Protein AF-A0A956PHE5-F1 (afdb_monomer)

Foldseek 3Di:
DDPVVVVVLLLQLLVLVVVDPDSVRSCVVSVHDPVVVVVLCPPPVSVVVSVVSVVVVVVVVVVVVVVVVVVVLVVLVCQLPPPPDPVSNVVSVVVNVVVVVVVVVVVVVVVVVVVVVVVVVVVVVVVD

Structure (mmCIF, N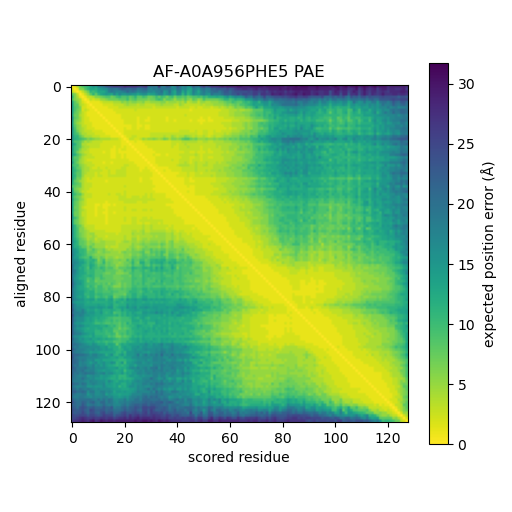/CA/C/O backbone):
data_AF-A0A956PHE5-F1
#
_entry.id   AF-A0A956PHE5-F1
#
loop_
_atom_site.group_PDB
_atom_site.id
_atom_site.type_symbol
_atom_site.label_atom_id
_atom_site.label_alt_id
_atom_site.label_comp_id
_atom_site.label_asym_id
_atom_site.label_entity_id
_atom_site.label_seq_id
_atom_site.pdbx_PDB_ins_code
_atom_site.Cartn_x
_atom_site.Cartn_y
_atom_site.Cartn_z
_atom_site.occupancy
_atom_site.B_iso_or_equiv
_atom_site.auth_seq_id
_atom_site.auth_comp_id
_atom_site.auth_asym_id
_atom_site.auth_atom_id
_atom_site.pdbx_PDB_model_num
ATOM 1 N N . MET A 1 1 ? -7.111 28.747 -27.456 1.00 47.59 1 MET A N 1
ATOM 2 C CA . MET A 1 1 ? -7.473 27.328 -27.287 1.00 47.59 1 MET A CA 1
ATOM 3 C C . MET A 1 1 ? -8.777 27.306 -26.510 1.00 47.59 1 MET A C 1
ATOM 5 O O . MET A 1 1 ? -8.902 28.122 -25.601 1.00 47.59 1 MET A O 1
ATOM 9 N N . GLN A 1 2 ? -9.785 26.547 -26.944 1.00 46.12 2 GLN A N 1
ATOM 10 C CA . GLN A 1 2 ? -11.076 26.512 -26.248 1.00 46.12 2 GLN A CA 1
ATOM 11 C C . GLN A 1 2 ? -10.954 25.689 -24.950 1.00 46.12 2 GLN A C 1
ATOM 13 O O . GLN A 1 2 ? -10.145 24.764 -24.919 1.00 46.12 2 GLN A O 1
ATOM 18 N N . PRO A 1 3 ? -11.766 25.962 -23.907 1.00 54.19 3 PRO A N 1
ATOM 19 C CA . PRO A 1 3 ? -11.688 25.269 -22.611 1.00 54.19 3 PRO A CA 1
ATOM 20 C C . PRO A 1 3 ? -11.764 23.730 -22.686 1.00 54.19 3 PRO A C 1
ATOM 22 O O . PRO A 1 3 ? -11.283 23.049 -21.789 1.00 54.19 3 PRO A O 1
ATOM 25 N N . SER A 1 4 ? -12.355 23.180 -23.754 1.00 58.53 4 SER A N 1
ATOM 26 C CA . SER A 1 4 ? -12.490 21.733 -23.978 1.00 58.53 4 SER A CA 1
ATOM 27 C C . SER A 1 4 ? -11.204 21.052 -24.469 1.00 58.53 4 SER A C 1
ATOM 29 O O . SER A 1 4 ? -11.012 19.870 -24.192 1.00 58.53 4 SER A O 1
ATOM 31 N N . ASP A 1 5 ? -10.328 21.763 -25.185 1.00 69.69 5 ASP A N 1
ATOM 32 C CA . ASP A 1 5 ? -9.108 21.177 -25.769 1.00 69.69 5 ASP A CA 1
ATOM 33 C C . ASP A 1 5 ? -8.008 20.998 -24.713 1.00 69.69 5 ASP A C 1
ATOM 35 O O . ASP A 1 5 ? -7.225 20.047 -24.759 1.00 69.69 5 ASP A O 1
ATOM 39 N N . ASP A 1 6 ? -7.971 21.905 -23.733 1.00 76.12 6 ASP A N 1
ATOM 40 C CA . ASP A 1 6 ? -6.995 21.874 -22.645 1.00 76.12 6 ASP A CA 1
ATOM 41 C C . ASP A 1 6 ? -7.263 20.701 -21.688 1.00 76.12 6 ASP A C 1
ATOM 43 O O . ASP A 1 6 ? -6.318 20.079 -21.212 1.00 76.12 6 ASP A O 1
ATOM 47 N N . LEU A 1 7 ? -8.529 20.318 -21.478 1.00 82.56 7 LEU A N 1
ATOM 48 C CA . LEU A 1 7 ? -8.896 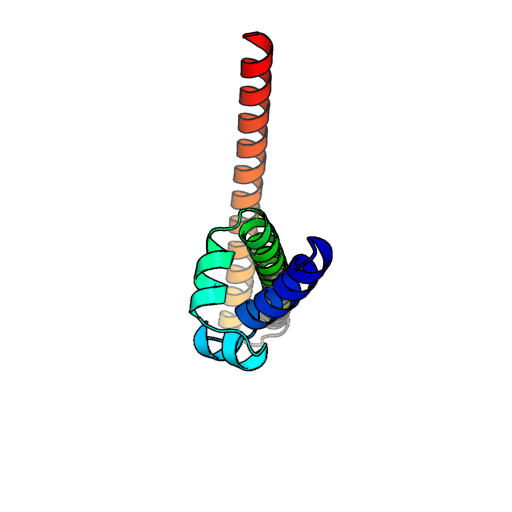19.198 -20.603 1.00 82.56 7 LEU A CA 1
ATOM 49 C C . LEU A 1 7 ? -8.422 17.842 -21.151 1.00 82.56 7 LEU A C 1
ATOM 51 O O . LEU A 1 7 ? -7.870 17.032 -20.407 1.00 82.56 7 LEU A O 1
ATOM 55 N N . ILE A 1 8 ? -8.580 17.617 -22.459 1.00 87.69 8 ILE A N 1
ATOM 56 C CA . ILE A 1 8 ? -8.084 16.404 -23.132 1.00 87.69 8 ILE A CA 1
ATOM 57 C C . ILE A 1 8 ? -6.558 16.341 -23.006 1.00 87.69 8 ILE A C 1
ATOM 59 O O . ILE A 1 8 ? -5.991 15.315 -22.632 1.00 87.69 8 ILE A O 1
ATOM 63 N N . LYS A 1 9 ? -5.881 17.472 -23.231 1.00 89.69 9 LYS A N 1
ATOM 64 C CA . LYS A 1 9 ? -4.427 17.556 -23.087 1.00 89.69 9 LYS A CA 1
ATOM 65 C C . LYS A 1 9 ? -3.948 17.392 -21.642 1.00 89.69 9 LYS A C 1
ATOM 67 O O . LYS A 1 9 ? -2.868 16.841 -21.433 1.00 89.69 9 LYS A O 1
ATOM 72 N N . TYR A 1 10 ? -4.726 17.826 -20.649 1.00 93.62 10 TYR A N 1
ATOM 73 C CA . TYR A 1 10 ? -4.428 17.583 -19.235 1.00 93.62 10 TYR A CA 1
ATOM 74 C C . TYR A 1 10 ? -4.428 16.087 -18.949 1.00 93.62 10 TYR A C 1
ATOM 76 O O . TYR A 1 10 ? -3.462 15.589 -18.379 1.00 93.62 10 TYR A O 1
ATOM 84 N N . GLN A 1 11 ? -5.459 15.371 -19.397 1.00 92.19 11 GLN A N 1
ATOM 85 C CA . GLN A 1 11 ? -5.571 13.926 -19.204 1.00 92.19 11 GLN A CA 1
ATOM 86 C C . GLN A 1 11 ? -4.421 13.159 -19.870 1.00 92.19 11 GLN A C 1
ATOM 88 O O . GLN A 1 11 ? -3.818 12.306 -19.223 1.00 92.19 11 GLN A O 1
ATOM 93 N N . GLU A 1 12 ? -4.049 13.502 -21.109 1.00 93.31 12 GLU A N 1
ATOM 94 C CA . GLU A 1 12 ? -2.906 12.883 -21.802 1.00 93.31 12 GLU A CA 1
ATOM 95 C C . GLU A 1 12 ? -1.587 13.073 -21.036 1.00 93.31 12 GLU A C 1
ATOM 97 O O . GLU A 1 12 ? -0.828 12.125 -20.830 1.00 93.31 12 GLU A O 1
ATOM 102 N N . VAL A 1 13 ? -1.315 14.299 -20.573 1.00 94.94 13 VAL A N 1
ATOM 103 C CA . VAL A 1 13 ? -0.098 14.600 -19.806 1.00 94.94 13 VAL A CA 1
ATOM 104 C C . VAL A 1 13 ? -0.119 13.941 -18.436 1.00 94.94 13 VAL A C 1
ATOM 106 O O . VAL A 1 13 ? 0.911 13.439 -17.999 1.00 94.94 13 VAL A O 1
ATOM 109 N N . ILE A 1 14 ? -1.264 13.908 -17.761 1.00 95.00 14 ILE A N 1
ATOM 110 C CA . ILE A 1 14 ? -1.421 13.245 -16.465 1.00 95.00 14 ILE A CA 1
ATOM 111 C C . ILE A 1 14 ? -1.178 11.741 -16.594 1.00 95.00 14 ILE A C 1
ATOM 113 O O . ILE A 1 14 ? -0.406 11.202 -15.804 1.00 95.00 14 ILE A O 1
ATOM 117 N N . ALA A 1 15 ? -1.746 11.089 -17.613 1.00 92.81 15 ALA A N 1
ATOM 118 C CA . ALA A 1 15 ? -1.509 9.675 -17.894 1.00 92.81 15 ALA A CA 1
ATOM 119 C C . ALA A 1 15 ? -0.014 9.386 -18.117 1.00 92.81 15 ALA A C 1
ATOM 121 O O . ALA A 1 15 ? 0.534 8.445 -17.545 1.00 92.81 15 ALA A O 1
ATOM 122 N N . ALA A 1 16 ? 0.677 10.243 -18.873 1.00 94.31 16 ALA A N 1
ATOM 123 C CA . ALA A 1 16 ? 2.119 10.123 -19.052 1.00 94.31 16 ALA A CA 1
ATOM 124 C C . ALA A 1 16 ? 2.886 10.355 -17.734 1.00 94.31 16 ALA A C 1
ATOM 126 O O . ALA A 1 16 ? 3.779 9.586 -17.388 1.00 94.31 16 ALA A O 1
ATOM 127 N N . LEU A 1 17 ? 2.529 11.378 -16.953 1.00 93.94 17 LEU A N 1
ATOM 128 C CA . LEU A 1 17 ? 3.206 11.702 -15.690 1.00 93.94 17 LEU A CA 1
ATOM 129 C C . LEU A 1 17 ? 3.132 10.586 -14.654 1.00 93.94 17 LEU A C 1
ATOM 131 O O . LEU A 1 17 ? 4.016 10.494 -13.807 1.00 93.94 17 LEU A O 1
ATOM 135 N N . VAL A 1 18 ? 2.080 9.776 -14.691 1.00 91.56 18 VAL A N 1
ATOM 136 C CA . VAL A 1 18 ? 1.949 8.645 -13.778 1.00 91.56 18 VAL A CA 1
ATOM 137 C C . VAL A 1 18 ? 2.577 7.352 -14.309 1.00 91.56 18 VAL A C 1
ATOM 139 O O . VAL A 1 18 ? 2.806 6.427 -13.534 1.00 91.56 18 VAL A O 1
ATOM 142 N N . GLN A 1 19 ? 2.884 7.291 -15.606 1.00 91.06 19 GLN A N 1
ATOM 143 C CA . GLN A 1 19 ? 3.522 6.143 -16.248 1.00 91.06 19 GLN A CA 1
ATOM 144 C C . GLN A 1 19 ? 5.055 6.243 -16.266 1.00 91.06 19 GLN A C 1
ATOM 146 O O . GLN A 1 19 ? 5.737 5.226 -16.139 1.00 91.06 19 GLN A O 1
ATOM 151 N N . PHE A 1 20 ? 5.604 7.447 -16.447 1.00 91.50 20 PHE A N 1
ATOM 152 C CA . PHE A 1 20 ? 7.045 7.665 -16.594 1.00 91.50 20 PHE A CA 1
ATOM 153 C C . PHE A 1 20 ? 7.724 8.060 -15.276 1.00 91.50 20 PHE A C 1
ATOM 155 O O . PHE A 1 20 ? 7.151 8.744 -14.430 1.00 91.50 20 PHE A O 1
ATOM 162 N N . SER A 1 21 ? 8.995 7.677 -15.132 1.00 82.81 21 SER A N 1
ATOM 163 C CA . SER A 1 21 ? 9.811 7.946 -13.940 1.00 82.81 21 SER A CA 1
ATOM 164 C C . SER A 1 21 ? 10.180 9.424 -13.778 1.00 82.81 21 SER A C 1
ATOM 166 O O . SER A 1 21 ? 10.541 9.856 -12.681 1.00 82.81 21 SER A O 1
ATOM 168 N N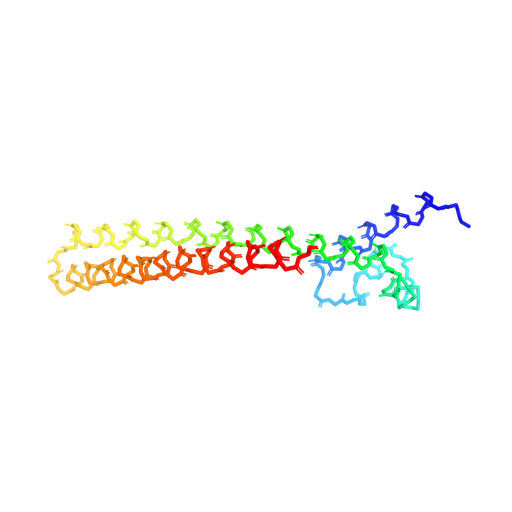 . THR A 1 22 ? 10.125 10.209 -14.860 1.00 92.25 22 THR A N 1
ATOM 169 C CA . THR A 1 22 ? 10.479 11.631 -14.847 1.00 9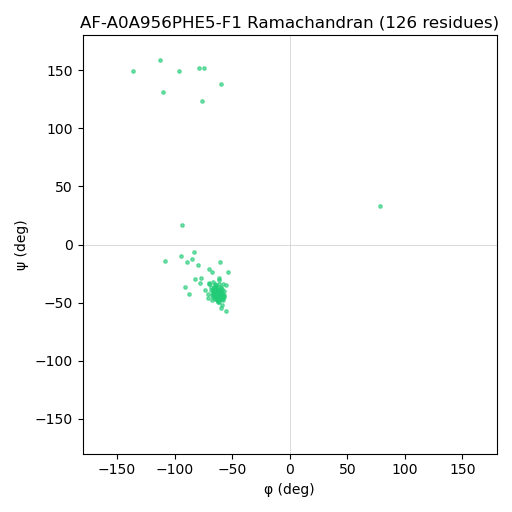2.25 22 THR A CA 1
ATOM 170 C C . THR A 1 22 ? 9.489 12.496 -15.627 1.00 92.25 22 THR A C 1
ATOM 172 O O . THR A 1 22 ? 8.942 12.102 -16.657 1.00 92.25 22 THR A O 1
ATOM 175 N N . GLU A 1 23 ? 9.323 13.749 -15.187 1.00 92.38 23 GLU A N 1
ATOM 176 C CA . GLU A 1 23 ? 8.496 14.730 -15.907 1.00 92.38 23 GLU A CA 1
ATOM 177 C C . GLU A 1 23 ? 9.023 15.008 -17.321 1.00 92.38 23 GLU A C 1
ATOM 179 O O . GLU A 1 23 ? 8.242 15.318 -18.213 1.00 92.38 23 GLU A O 1
ATOM 184 N N . ALA A 1 24 ? 10.342 14.913 -17.532 1.00 92.06 24 ALA A N 1
ATOM 185 C CA . ALA A 1 24 ? 10.972 15.165 -18.825 1.00 92.06 24 ALA A CA 1
ATOM 186 C C . ALA A 1 24 ? 10.567 14.120 -19.877 1.00 92.06 24 ALA A C 1
ATOM 188 O O . ALA A 1 24 ? 10.272 14.487 -21.012 1.00 92.06 24 ALA A O 1
ATOM 189 N N . GLU A 1 25 ? 10.507 12.846 -19.490 1.00 93.00 25 GLU A N 1
ATOM 190 C CA . GLU A 1 25 ? 10.038 11.760 -20.356 1.00 93.00 25 GLU A CA 1
ATOM 191 C C . GLU A 1 25 ? 8.543 11.898 -20.648 1.00 93.00 25 GLU A C 1
ATOM 193 O O . GLU A 1 25 ? 8.136 11.813 -21.804 1.00 93.00 25 GLU A O 1
ATOM 198 N N . ALA A 1 26 ? 7.739 12.208 -19.626 1.00 92.75 26 ALA A N 1
ATOM 199 C CA . ALA A 1 26 ? 6.297 12.377 -19.778 1.00 92.75 26 ALA A CA 1
ATOM 200 C C . ALA A 1 26 ? 5.933 13.501 -20.763 1.00 92.75 26 ALA A C 1
ATOM 202 O O . ALA A 1 26 ? 5.116 13.307 -21.663 1.00 92.75 26 ALA A O 1
ATOM 203 N N . VAL A 1 27 ? 6.562 14.677 -20.641 1.00 93.56 27 VAL A N 1
ATOM 204 C CA . VAL A 1 27 ? 6.280 15.800 -21.552 1.00 93.56 27 VAL A CA 1
ATOM 205 C C . VAL A 1 27 ? 6.801 15.554 -22.964 1.00 93.56 27 VAL A C 1
ATOM 207 O O . VAL A 1 27 ? 6.151 15.970 -23.922 1.00 93.56 27 VAL A O 1
ATOM 210 N N . ALA A 1 28 ? 7.936 14.861 -23.106 1.00 93.62 28 ALA A N 1
ATOM 211 C CA . ALA A 1 28 ? 8.471 14.475 -24.407 1.00 93.62 28 ALA A CA 1
ATOM 212 C C . ALA A 1 28 ? 7.554 13.465 -25.109 1.00 93.62 28 ALA A C 1
ATOM 214 O O . ALA A 1 28 ? 7.309 13.603 -26.305 1.00 93.62 28 ALA A O 1
ATOM 215 N N . HIS A 1 29 ? 6.999 12.508 -24.360 1.00 93.25 29 HIS A N 1
ATOM 216 C CA . HIS A 1 29 ? 6.058 11.514 -24.870 1.00 93.25 29 HIS A CA 1
ATOM 217 C C . HIS A 1 29 ? 4.773 12.150 -25.420 1.00 93.25 29 HIS A C 1
ATOM 219 O O . HIS A 1 29 ? 4.315 11.783 -26.498 1.00 93.25 29 HIS A O 1
ATOM 225 N N . VAL A 1 30 ? 4.220 13.142 -24.715 1.00 92.75 30 VAL A N 1
ATOM 226 C CA . VAL A 1 30 ? 2.982 13.833 -25.130 1.00 92.75 30 VAL A CA 1
ATOM 227 C C . VAL A 1 30 ? 3.245 14.978 -26.122 1.00 92.75 30 VAL A C 1
ATOM 229 O O . VAL A 1 30 ? 2.323 15.491 -26.758 1.00 92.75 30 VAL A O 1
ATOM 232 N N . GLY A 1 31 ? 4.506 15.385 -26.288 1.00 93.31 31 GLY A N 1
ATOM 233 C CA . GLY A 1 31 ? 4.909 16.443 -27.215 1.00 93.31 31 GLY A CA 1
ATOM 234 C C . GLY A 1 31 ? 4.643 17.862 -26.702 1.00 93.31 31 GLY A C 1
ATOM 235 O O . GLY A 1 31 ? 4.347 18.755 -27.496 1.00 93.31 31 GLY A O 1
ATOM 236 N N . ILE A 1 32 ? 4.742 18.096 -25.387 1.00 93.44 32 ILE A N 1
ATOM 237 C CA . ILE A 1 32 ? 4.617 19.435 -24.789 1.00 93.44 32 ILE A CA 1
ATOM 238 C C . ILE A 1 32 ? 5.941 19.926 -24.189 1.00 93.44 32 ILE A C 1
ATOM 240 O O . ILE A 1 32 ? 6.841 19.157 -23.860 1.00 93.44 32 ILE A O 1
ATOM 244 N N . SER A 1 33 ? 6.072 21.244 -24.014 1.00 93.62 33 SER A N 1
ATOM 245 C CA . SER A 1 33 ? 7.247 21.823 -23.355 1.00 93.62 33 SER A CA 1
ATOM 246 C C . SER A 1 33 ? 7.164 21.699 -21.827 1.00 93.62 33 SER A C 1
ATOM 248 O O . SER A 1 33 ? 6.080 21.770 -21.240 1.00 93.62 33 SER A O 1
ATOM 250 N N . ARG A 1 34 ? 8.319 21.631 -21.151 1.00 92.81 34 ARG A N 1
ATOM 251 C CA . ARG A 1 34 ? 8.392 21.697 -19.675 1.00 92.81 34 ARG A CA 1
ATOM 252 C C . ARG A 1 34 ? 7.778 22.984 -19.114 1.00 92.81 34 ARG A C 1
ATOM 254 O O . ARG A 1 34 ? 7.172 22.961 -18.048 1.00 92.81 34 ARG A O 1
ATOM 261 N N . THR A 1 35 ? 7.893 24.096 -19.840 1.00 94.25 35 THR A N 1
ATOM 262 C CA . THR A 1 35 ? 7.291 25.386 -19.467 1.00 94.25 35 THR A CA 1
ATOM 263 C C . THR A 1 35 ? 5.762 25.3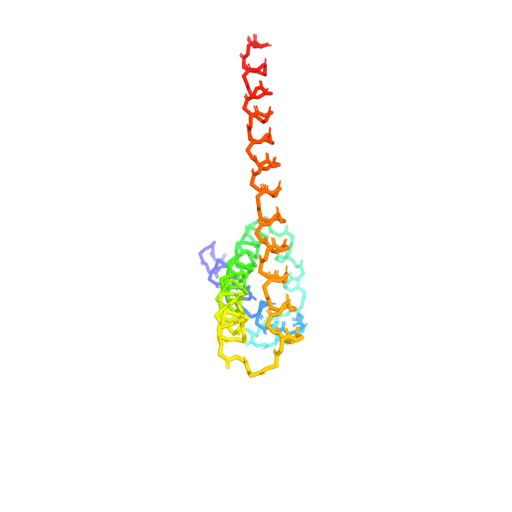13 -19.474 1.00 94.25 35 THR A C 1
ATOM 265 O O . THR A 1 35 ? 5.116 25.852 -18.576 1.00 94.25 35 THR A O 1
ATOM 268 N N . THR A 1 36 ? 5.179 24.600 -20.444 1.00 92.88 36 THR A N 1
ATOM 269 C CA . THR A 1 36 ? 3.734 24.339 -20.508 1.00 92.88 36 THR A CA 1
ATOM 270 C C . THR A 1 36 ? 3.278 23.537 -19.293 1.00 92.88 36 THR A C 1
ATOM 272 O O . THR A 1 36 ? 2.352 23.965 -18.604 1.00 92.88 36 THR A O 1
ATOM 275 N N . LEU A 1 37 ? 3.978 22.441 -18.972 1.00 93.81 37 LEU A N 1
ATOM 276 C CA . LEU A 1 37 ? 3.686 21.638 -17.782 1.00 93.81 37 LEU A CA 1
ATOM 277 C C . LEU A 1 37 ? 3.796 22.471 -16.497 1.00 93.81 37 LEU A C 1
ATOM 279 O O . LEU A 1 37 ? 2.923 22.396 -15.639 1.00 93.81 37 LEU A O 1
ATOM 283 N N . TYR A 1 38 ? 4.831 23.304 -16.363 1.00 94.50 38 TYR A N 1
ATOM 284 C CA . TYR A 1 38 ? 5.003 24.159 -15.186 1.00 94.50 38 TYR A CA 1
ATOM 285 C C . TYR A 1 38 ? 3.819 25.114 -14.973 1.00 94.50 38 TYR A C 1
ATOM 287 O O . TYR A 1 38 ? 3.408 25.339 -13.834 1.00 94.50 38 TYR A O 1
ATOM 295 N N . ARG A 1 39 ? 3.250 25.658 -16.056 1.00 93.69 39 ARG A N 1
ATOM 296 C CA . ARG A 1 39 ? 2.038 26.483 -15.993 1.00 93.69 39 ARG A CA 1
ATOM 297 C C . ARG A 1 39 ? 0.821 25.650 -15.587 1.00 93.69 39 ARG A C 1
ATOM 299 O O . ARG A 1 39 ? 0.105 26.064 -14.683 1.00 93.69 39 ARG A O 1
ATOM 306 N N . TRP A 1 40 ? 0.611 24.488 -16.207 1.00 94.19 40 TRP A N 1
ATOM 307 C CA . TRP A 1 40 ? -0.530 23.614 -15.902 1.00 94.19 40 TRP A CA 1
ATOM 308 C C . TRP A 1 40 ? -0.490 23.060 -14.481 1.00 94.19 40 TRP A C 1
ATOM 310 O O . TRP A 1 40 ? -1.513 23.020 -13.822 1.00 94.19 40 TRP A O 1
ATOM 320 N N . LYS A 1 41 ? 0.687 22.774 -13.919 1.00 92.88 41 LYS A N 1
ATOM 321 C CA . LYS A 1 41 ? 0.814 22.377 -12.506 1.00 92.88 41 LYS A CA 1
ATOM 322 C C . LYS A 1 41 ? 0.325 23.433 -11.509 1.00 92.88 41 LYS A C 1
ATOM 324 O O . LYS A 1 41 ? 0.163 23.104 -10.337 1.00 92.88 41 LYS A O 1
ATOM 329 N N . LYS A 1 42 ? 0.125 24.686 -11.927 1.00 94.00 42 LYS A N 1
ATOM 330 C CA . LYS A 1 42 ? -0.473 25.751 -11.101 1.00 94.00 42 LYS A CA 1
ATOM 331 C C . LYS A 1 42 ? -1.980 25.897 -11.313 1.00 94.00 42 LYS A C 1
ATOM 333 O O . LYS A 1 42 ? -2.609 26.642 -10.571 1.00 94.00 42 LYS A O 1
ATOM 338 N N . ASP A 1 43 ? -2.532 25.226 -12.316 1.00 93.62 43 ASP A N 1
ATOM 339 C CA . ASP A 1 43 ? -3.960 25.202 -12.593 1.00 93.62 43 ASP A CA 1
ATOM 340 C C . ASP A 1 43 ? -4.659 24.265 -11.588 1.00 93.62 43 ASP A C 1
ATOM 342 O O . ASP A 1 43 ? -4.280 23.090 -11.492 1.00 93.62 43 ASP A O 1
ATOM 346 N N . PRO A 1 44 ? -5.657 24.752 -10.828 1.00 92.81 44 PRO A N 1
ATOM 347 C CA . PRO A 1 44 ? -6.407 23.926 -9.886 1.00 92.81 44 PRO A CA 1
ATOM 348 C C . PRO A 1 44 ? -7.046 22.687 -10.523 1.00 92.81 44 PRO A C 1
ATOM 350 O O . PRO A 1 44 ? -7.086 21.633 -9.889 1.00 92.81 44 PRO A O 1
ATOM 353 N N . GLU A 1 45 ? -7.505 22.779 -11.772 1.00 92.25 45 GLU A N 1
ATOM 354 C CA . GLU A 1 45 ? -8.180 21.671 -12.448 1.00 92.25 45 GLU A CA 1
ATOM 355 C C . GLU A 1 45 ? -7.189 20.576 -12.858 1.00 92.25 45 GLU A C 1
ATOM 357 O O . GLU A 1 45 ? -7.447 19.388 -12.664 1.00 92.25 45 GLU A O 1
ATOM 362 N N . PHE A 1 46 ? -5.995 20.964 -13.317 1.00 93.94 46 PHE A N 1
ATOM 363 C CA . PHE A 1 46 ? -4.905 20.016 -13.559 1.00 93.94 46 PHE A CA 1
ATOM 364 C C . PHE A 1 46 ? -4.484 19.314 -12.263 1.00 93.94 46 PHE A C 1
ATOM 366 O O . PHE A 1 46 ? -4.280 18.103 -12.246 1.00 93.94 46 PHE A O 1
ATOM 373 N N . GLN A 1 47 ? -4.356 20.061 -11.160 1.00 94.06 47 GLN A N 1
ATOM 374 C CA . GLN A 1 47 ? -3.997 19.488 -9.861 1.00 94.06 47 GLN A CA 1
ATOM 375 C C . GLN A 1 47 ? -5.045 18.490 -9.363 1.00 94.06 47 GLN A C 1
ATOM 377 O O . GLN A 1 47 ? -4.672 17.436 -8.844 1.00 94.06 47 GLN A O 1
ATOM 382 N N . ARG A 1 48 ? -6.336 18.804 -9.534 1.00 94.69 48 ARG A N 1
ATOM 383 C CA . ARG A 1 48 ? -7.450 17.918 -9.179 1.00 94.69 48 ARG A CA 1
ATOM 384 C C . ARG A 1 48 ? -7.364 16.601 -9.949 1.00 94.69 48 ARG A C 1
ATOM 386 O O . ARG A 1 48 ? -7.276 15.548 -9.323 1.00 94.69 48 ARG A O 1
ATOM 393 N N . LEU A 1 49 ? -7.283 16.670 -11.278 1.00 93.62 49 LEU A N 1
ATOM 394 C CA . LEU A 1 49 ? -7.188 15.491 -12.146 1.00 93.62 49 LEU A CA 1
ATOM 395 C C . LEU A 1 49 ? -5.915 14.676 -11.886 1.00 93.62 49 LEU A C 1
ATOM 397 O O . LEU A 1 49 ? -5.950 13.449 -11.858 1.00 93.62 49 LEU A O 1
ATOM 401 N N . PHE A 1 50 ? -4.779 15.341 -11.659 1.00 94.06 50 PHE A N 1
ATOM 402 C CA . PHE A 1 50 ? -3.524 14.649 -11.369 1.00 94.06 50 PHE A CA 1
ATOM 403 C C . PHE A 1 50 ? -3.583 13.919 -10.025 1.00 94.06 50 PHE A C 1
ATOM 405 O O . PHE A 1 50 ? -3.076 12.805 -9.897 1.00 94.06 50 PHE A O 1
ATOM 412 N N . LYS A 1 51 ? -4.214 14.530 -9.017 1.00 93.56 51 LYS A N 1
ATOM 413 C CA . LYS A 1 51 ? -4.447 13.888 -7.722 1.00 93.56 51 LYS A CA 1
ATOM 414 C C . LYS A 1 51 ? -5.353 12.665 -7.868 1.00 93.56 51 LYS A C 1
ATOM 416 O O . LYS A 1 51 ? -5.027 11.635 -7.290 1.00 93.56 51 LYS A O 1
ATOM 421 N N . GLU A 1 52 ? -6.437 12.773 -8.630 1.00 93.50 52 GLU A N 1
ATOM 422 C CA . GLU A 1 52 ? -7.361 11.663 -8.903 1.00 93.50 52 GLU A CA 1
ATOM 423 C C . GLU A 1 52 ? -6.641 10.492 -9.579 1.00 93.50 52 GLU A C 1
ATOM 425 O O . GLU A 1 52 ? -6.630 9.394 -9.031 1.00 93.50 52 GLU A O 1
ATOM 430 N N . ALA A 1 53 ? -5.910 10.740 -10.669 1.00 92.50 53 ALA A N 1
ATOM 431 C CA . ALA A 1 53 ? -5.152 9.696 -11.363 1.00 92.50 53 ALA A CA 1
ATOM 432 C C . ALA A 1 53 ? -4.096 9.020 -10.466 1.00 92.50 53 ALA A C 1
ATOM 434 O O . ALA A 1 53 ? -3.870 7.812 -10.533 1.00 92.50 53 ALA A O 1
ATOM 435 N N . ARG A 1 54 ? -3.436 9.788 -9.588 1.00 90.25 54 ARG A N 1
ATOM 436 C CA . ARG A 1 54 ? -2.497 9.221 -8.608 1.00 90.25 54 ARG A CA 1
ATOM 437 C C . ARG A 1 54 ? -3.194 8.384 -7.541 1.00 90.25 54 ARG A C 1
ATOM 439 O O . ARG A 1 54 ? -2.613 7.393 -7.104 1.00 90.25 54 ARG A O 1
ATOM 446 N N . GLN A 1 55 ? -4.384 8.792 -7.107 1.00 90.50 55 GLN A N 1
ATOM 447 C CA . GLN A 1 55 ? -5.175 8.034 -6.146 1.00 90.50 55 GLN A CA 1
ATOM 448 C C . GLN A 1 55 ? -5.612 6.698 -6.749 1.00 90.50 55 GLN A C 1
ATOM 450 O O . GLN A 1 55 ? -5.399 5.669 -6.122 1.00 90.50 55 GL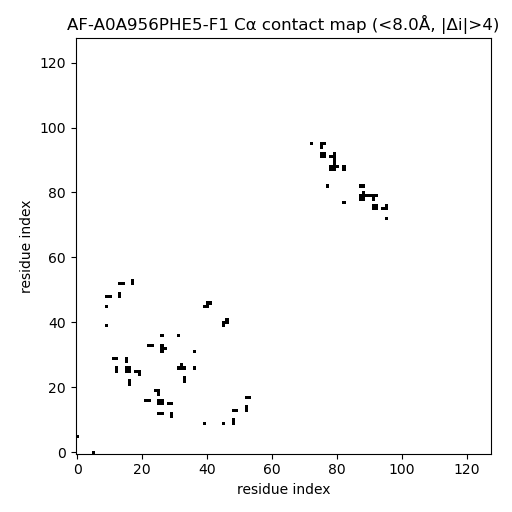N A O 1
ATOM 455 N N . GLU A 1 56 ? -6.100 6.691 -7.989 1.00 89.94 56 GLU A N 1
ATOM 456 C CA . GLU A 1 56 ? -6.489 5.460 -8.688 1.00 89.94 56 GLU A CA 1
ATOM 457 C C . GLU A 1 56 ? -5.330 4.457 -8.772 1.00 89.94 56 GLU A C 1
ATOM 459 O O . GLU A 1 56 ? -5.491 3.277 -8.461 1.00 89.94 56 GLU A O 1
ATOM 464 N N . LEU A 1 57 ? -4.124 4.913 -9.123 1.00 86.94 57 LEU A N 1
ATOM 465 C CA . LEU A 1 57 ? -2.945 4.041 -9.145 1.00 86.94 57 LEU A CA 1
ATOM 466 C C . LEU A 1 57 ? -2.561 3.509 -7.770 1.00 86.94 57 LEU A C 1
ATOM 468 O O . LEU A 1 57 ? -2.131 2.360 -7.654 1.00 86.94 57 LEU A O 1
ATOM 472 N N . TYR A 1 58 ? -2.689 4.340 -6.740 1.00 83.25 58 TYR A N 1
ATOM 473 C CA . TYR A 1 58 ? -2.454 3.911 -5.371 1.00 83.25 58 TYR A CA 1
ATOM 474 C C . TYR A 1 58 ? -3.456 2.829 -4.957 1.00 83.25 58 TYR A C 1
ATOM 476 O O . TYR A 1 58 ? -3.050 1.793 -4.430 1.00 83.25 58 TYR A O 1
ATOM 484 N N . ASP A 1 59 ? -4.736 3.021 -5.268 1.00 86.62 59 ASP A N 1
ATOM 485 C CA . ASP A 1 59 ? -5.797 2.060 -4.971 1.00 86.62 59 ASP A CA 1
ATOM 486 C C . ASP A 1 59 ? -5.557 0.733 -5.715 1.00 86.62 59 ASP A C 1
ATOM 488 O O . ASP A 1 59 ? -5.643 -0.345 -5.123 1.00 86.62 59 ASP A O 1
ATOM 492 N N . HIS A 1 60 ? -5.138 0.788 -6.983 1.00 85.69 60 HIS A N 1
ATOM 493 C CA . HIS A 1 60 ? -4.730 -0.397 -7.742 1.00 85.69 60 HIS A CA 1
ATOM 494 C C . HIS A 1 60 ? -3.518 -1.114 -7.133 1.00 85.69 60 HIS A C 1
ATOM 496 O O . HIS A 1 60 ? -3.507 -2.346 -7.040 1.00 85.69 60 HIS A O 1
ATOM 502 N N . ALA A 1 61 ? -2.496 -0.370 -6.703 1.00 79.44 61 ALA A N 1
ATOM 503 C CA . ALA A 1 61 ? -1.340 -0.948 -6.026 1.00 79.44 61 ALA A CA 1
ATOM 504 C C . ALA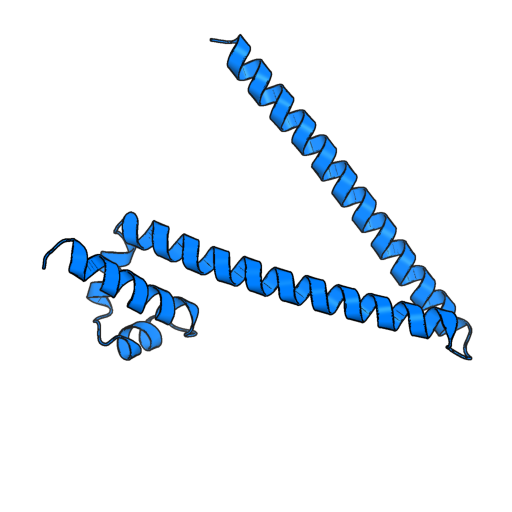 A 1 61 ? -1.746 -1.622 -4.707 1.00 79.44 61 ALA A C 1
ATOM 506 O O . ALA A 1 61 ? -1.267 -2.715 -4.402 1.00 79.44 61 ALA A O 1
ATOM 507 N N . LEU A 1 62 ? -2.669 -1.014 -3.959 1.00 81.12 62 LEU A N 1
ATOM 508 C CA . LEU A 1 62 ? -3.184 -1.565 -2.712 1.00 81.12 62 LEU A CA 1
ATOM 509 C C . LEU A 1 62 ? -3.948 -2.875 -2.936 1.00 81.12 62 LEU A C 1
ATOM 511 O O . LEU A 1 62 ? -3.718 -3.835 -2.203 1.00 81.12 62 LEU A O 1
ATOM 515 N N . ILE A 1 63 ? -4.785 -2.957 -3.976 1.00 86.50 63 ILE A N 1
ATOM 516 C CA . ILE A 1 63 ? -5.463 -4.206 -4.366 1.00 86.50 63 ILE A CA 1
ATOM 517 C C . ILE A 1 63 ? -4.437 -5.314 -4.633 1.00 86.50 63 ILE A C 1
ATOM 519 O O . ILE A 1 63 ? -4.601 -6.445 -4.174 1.00 86.50 63 ILE A O 1
ATOM 523 N N . ARG A 1 64 ? -3.344 -4.995 -5.337 1.00 81.50 64 ARG A N 1
ATOM 524 C CA . ARG A 1 64 ? -2.281 -5.969 -5.604 1.00 81.50 64 ARG A CA 1
ATOM 525 C C . ARG A 1 64 ? -1.593 -6.436 -4.319 1.00 81.50 64 ARG A C 1
ATOM 527 O O . ARG A 1 64 ? -1.402 -7.635 -4.145 1.00 81.50 64 ARG A O 1
ATOM 534 N N . VAL A 1 65 ? -1.275 -5.519 -3.406 1.00 81.38 65 VAL A N 1
ATOM 535 C CA . VAL A 1 65 ? -0.699 -5.857 -2.093 1.00 81.38 65 VAL A CA 1
ATOM 536 C C . VAL A 1 65 ? -1.640 -6.754 -1.285 1.00 81.38 65 VAL A C 1
ATOM 538 O O . VAL A 1 65 ? -1.189 -7.710 -0.654 1.00 81.38 65 VAL A O 1
ATOM 541 N N . GLN A 1 66 ? -2.948 -6.487 -1.315 1.00 84.00 66 GLN A N 1
ATOM 542 C CA . GLN A 1 66 ? -3.943 -7.328 -0.645 1.00 84.00 66 GLN A CA 1
ATOM 543 C C . GLN A 1 66 ? -3.969 -8.746 -1.228 1.00 84.00 66 GLN A C 1
ATOM 545 O O . GLN A 1 66 ? -3.943 -9.710 -0.466 1.00 84.00 66 GLN A O 1
ATOM 550 N N . ALA A 1 67 ? -3.941 -8.886 -2.556 1.00 85.88 67 ALA A N 1
ATOM 551 C CA . ALA A 1 67 ? -3.891 -10.192 -3.212 1.00 85.88 67 ALA A CA 1
ATOM 552 C C . ALA A 1 67 ? -2.608 -10.975 -2.866 1.00 85.88 67 ALA A C 1
ATOM 554 O O . ALA A 1 67 ? -2.677 -12.156 -2.528 1.00 85.88 67 ALA A O 1
ATOM 555 N N . GLU A 1 68 ? -1.444 -10.317 -2.884 1.00 86.56 68 GLU A N 1
ATOM 556 C CA . GLU A 1 68 ? -0.169 -10.933 -2.482 1.00 86.56 68 GLU A CA 1
ATOM 557 C C . GLU A 1 68 ? -0.170 -11.331 -0.996 1.00 86.56 68 GLU A C 1
ATOM 559 O O . GLU A 1 68 ? 0.364 -12.377 -0.628 1.00 86.56 68 GLU A O 1
ATOM 564 N N . THR A 1 69 ? -0.835 -10.546 -0.143 1.00 86.38 69 THR A N 1
ATOM 565 C CA . THR A 1 69 ? -1.032 -10.877 1.276 1.00 86.38 69 THR A CA 1
ATOM 566 C C . THR A 1 69 ? -1.882 -12.137 1.443 1.00 86.38 69 THR A C 1
ATOM 568 O O . THR A 1 69 ? -1.517 -13.009 2.231 1.00 86.38 69 THR A O 1
ATOM 571 N N . SER A 1 70 ? -2.980 -12.278 0.690 1.00 88.88 70 SER A N 1
ATOM 572 C CA . SER A 1 70 ? -3.793 -13.503 0.692 1.00 88.88 70 SER A CA 1
ATOM 573 C C . SER A 1 70 ? -2.968 -14.724 0.282 1.00 88.88 70 SER A C 1
ATOM 575 O O . SER A 1 70 ? -2.969 -15.728 0.988 1.00 88.88 70 SER A O 1
ATOM 577 N N . GLN A 1 71 ? -2.173 -14.611 -0.784 1.00 93.12 71 GLN A N 1
ATOM 578 C CA . GLN A 1 71 ? -1.311 -15.704 -1.239 1.00 93.12 71 GLN A CA 1
ATOM 579 C C . GLN A 1 71 ? -0.227 -16.080 -0.210 1.00 93.12 71 GLN A C 1
ATOM 581 O O . GLN A 1 71 ? 0.103 -17.258 -0.036 1.00 93.12 71 GLN A O 1
ATOM 586 N N . ALA A 1 72 ? 0.334 -15.096 0.496 1.00 92.50 72 ALA A N 1
ATOM 587 C CA . ALA A 1 72 ? 1.284 -15.347 1.575 1.00 92.50 72 ALA A CA 1
ATOM 588 C C . ALA A 1 72 ? 0.625 -16.091 2.751 1.00 92.50 72 ALA A C 1
ATOM 590 O O . ALA A 1 72 ? 1.232 -17.005 3.311 1.00 92.50 72 ALA A O 1
ATOM 591 N N . LEU A 1 73 ? -0.620 -15.745 3.101 1.00 93.50 73 LEU A N 1
ATOM 592 C CA . LEU A 1 73 ? -1.388 -16.456 4.127 1.00 93.50 73 LEU A CA 1
ATOM 593 C C . LEU A 1 73 ? -1.671 -17.907 3.728 1.00 93.50 73 LEU A C 1
ATOM 595 O O . LEU A 1 73 ? -1.478 -18.793 4.558 1.00 93.50 73 LEU A O 1
ATOM 599 N N . ASP A 1 74 ? -2.036 -18.164 2.470 1.00 95.56 74 ASP A N 1
ATOM 600 C CA . ASP A 1 74 ? -2.225 -19.528 1.955 1.00 95.56 74 ASP A CA 1
ATOM 601 C C . ASP A 1 74 ? -0.930 -20.344 2.054 1.00 95.56 74 ASP A C 1
ATOM 603 O O . ASP A 1 74 ? -0.937 -21.499 2.477 1.00 95.56 74 ASP A O 1
ATOM 607 N N . THR A 1 75 ? 0.206 -19.715 1.743 1.00 96.75 75 THR A N 1
ATOM 608 C CA . THR A 1 75 ? 1.529 -20.341 1.871 1.00 96.75 75 THR A CA 1
ATOM 609 C C . THR A 1 75 ? 1.845 -20.691 3.328 1.00 96.75 75 THR A C 1
ATOM 611 O O . THR A 1 75 ? 2.301 -21.795 3.619 1.00 96.75 75 THR A O 1
ATOM 614 N N . LEU A 1 76 ? 1.589 -19.778 4.271 1.00 96.81 76 LEU A N 1
ATOM 615 C CA . LEU A 1 76 ? 1.773 -20.055 5.699 1.00 96.81 76 LEU A CA 1
ATOM 616 C C . LEU A 1 76 ? 0.820 -21.156 6.183 1.00 96.81 76 LEU A C 1
ATOM 618 O O . LEU A 1 76 ? 1.224 -22.008 6.973 1.00 96.81 76 LEU A O 1
ATOM 622 N N . HIS A 1 77 ? -0.423 -21.172 5.701 1.00 97.06 77 HIS A N 1
ATOM 623 C CA . HIS A 1 77 ? -1.386 -22.215 6.030 1.00 97.06 77 HIS A CA 1
ATOM 624 C C . HIS A 1 77 ? -0.906 -23.593 5.557 1.00 97.06 77 HIS A C 1
ATOM 626 O O . HIS A 1 77 ? -0.900 -24.538 6.346 1.00 97.06 77 HIS A O 1
ATOM 632 N N . ASP A 1 78 ? -0.433 -23.698 4.314 1.00 97.94 78 ASP A N 1
ATOM 633 C CA . ASP A 1 78 ? 0.131 -24.936 3.774 1.00 97.94 78 ASP A CA 1
ATOM 634 C C . ASP A 1 78 ? 1.323 -25.427 4.610 1.00 97.94 78 ASP A C 1
ATOM 636 O O . ASP A 1 78 ? 1.339 -26.575 5.054 1.00 97.94 78 ASP A O 1
ATOM 640 N N . VAL A 1 79 ? 2.271 -24.541 4.943 1.00 98.06 79 VAL A N 1
ATOM 641 C CA . VAL A 1 79 ? 3.412 -24.884 5.811 1.00 98.06 79 VAL A CA 1
ATOM 642 C C . VAL A 1 79 ? 2.946 -25.358 7.191 1.00 98.06 79 VAL A C 1
ATOM 644 O O . VAL A 1 79 ? 3.489 -26.326 7.726 1.00 98.06 79 VAL A O 1
ATOM 647 N N . MET A 1 80 ? 1.938 -24.710 7.775 1.00 97.50 80 MET A N 1
ATOM 648 C CA . MET A 1 80 ? 1.387 -25.073 9.083 1.00 97.50 80 MET A CA 1
ATOM 649 C C . MET A 1 80 ? 0.772 -26.484 9.090 1.00 97.50 80 MET A C 1
ATOM 651 O O . MET A 1 80 ? 0.934 -27.225 10.069 1.00 97.50 80 MET A O 1
ATOM 655 N N . VAL A 1 81 ? 0.078 -26.858 8.012 1.00 97.56 81 VAL A N 1
ATOM 656 C CA . VAL A 1 81 ? -0.666 -28.123 7.909 1.00 97.56 81 VAL A CA 1
ATOM 657 C C . VAL A 1 81 ? 0.210 -29.271 7.400 1.00 97.56 81 VAL A C 1
ATOM 659 O O . VAL A 1 81 ? 0.143 -30.367 7.954 1.00 97.56 81 VAL A O 1
ATOM 662 N N . ASN A 1 82 ? 1.050 -29.026 6.391 1.00 97.75 82 ASN A N 1
ATOM 663 C CA . ASN A 1 82 ? 1.688 -30.080 5.594 1.00 97.75 82 ASN A CA 1
ATOM 664 C C . ASN A 1 82 ? 3.196 -30.260 5.844 1.00 97.75 82 ASN A C 1
ATOM 666 O O . ASN A 1 82 ? 3.764 -31.286 5.448 1.00 97.75 82 ASN A O 1
ATOM 670 N N . SER A 1 83 ? 3.871 -29.312 6.508 1.00 96.62 83 SER A N 1
ATOM 671 C CA . SER A 1 83 ? 5.298 -29.465 6.833 1.00 96.62 83 SER A CA 1
ATOM 672 C C . SER A 1 83 ? 5.542 -30.702 7.703 1.00 96.62 83 SER A C 1
ATOM 674 O O . SER A 1 83 ? 4.835 -30.951 8.673 1.00 96.62 83 SER A O 1
ATOM 676 N N . GLN A 1 84 ? 6.605 -31.448 7.397 1.00 96.88 84 GLN A N 1
ATOM 677 C CA . GLN A 1 84 ? 7.034 -32.616 8.181 1.00 96.88 84 GLN A CA 1
ATOM 678 C C . GLN A 1 84 ? 7.894 -32.241 9.400 1.00 96.88 84 GLN A C 1
ATOM 680 O O . GLN A 1 84 ? 8.259 -33.100 10.194 1.00 96.88 84 GLN A O 1
ATOM 685 N N . GLN A 1 85 ? 8.258 -30.964 9.526 1.00 97.75 85 GLN A N 1
ATOM 686 C CA . GLN A 1 85 ? 9.102 -30.438 10.596 1.00 97.75 85 GLN A CA 1
ATOM 687 C C . GLN A 1 85 ? 8.268 -29.551 11.525 1.00 97.75 85 GLN A C 1
ATOM 689 O O . GLN A 1 85 ? 7.589 -28.633 11.052 1.00 97.75 85 GLN A O 1
ATOM 694 N N . ASP A 1 86 ? 8.369 -29.768 12.838 1.00 96.94 86 ASP A N 1
ATOM 695 C CA . ASP A 1 86 ? 7.589 -29.020 13.834 1.00 96.94 86 ASP A CA 1
ATOM 696 C C . ASP A 1 86 ? 7.962 -27.533 13.894 1.00 96.94 86 ASP A C 1
ATOM 698 O O . ASP A 1 86 ? 7.085 -26.681 14.027 1.00 96.94 86 ASP A O 1
ATOM 702 N N . GLY A 1 87 ? 9.246 -27.198 13.731 1.00 98.06 87 GLY A N 1
ATOM 703 C CA . GLY A 1 87 ? 9.722 -25.809 13.757 1.00 98.06 87 GLY A CA 1
ATOM 704 C C . GLY A 1 87 ? 9.006 -24.906 12.738 1.00 98.06 87 GLY A C 1
ATOM 705 O O . GLY A 1 87 ? 8.389 -23.913 13.139 1.00 98.06 87 GLY A O 1
ATOM 706 N N . PRO A 1 88 ? 9.029 -25.242 11.433 1.00 97.56 88 PRO A N 1
ATOM 707 C CA . PRO A 1 88 ? 8.276 -24.525 10.405 1.00 97.56 88 PRO A CA 1
ATOM 708 C C . PRO A 1 88 ? 6.766 -24.458 10.668 1.00 97.56 88 PRO A C 1
ATOM 710 O O . PRO A 1 88 ? 6.183 -23.392 10.484 1.00 97.56 88 PRO A O 1
ATOM 713 N N . ARG A 1 89 ? 6.142 -25.538 11.169 1.00 97.69 89 ARG A N 1
ATOM 714 C CA . ARG A 1 89 ? 4.701 -25.542 11.492 1.00 97.69 89 ARG A CA 1
ATOM 715 C C . ARG A 1 89 ? 4.357 -24.522 12.572 1.00 97.69 89 ARG A C 1
ATOM 717 O O . ARG A 1 89 ? 3.451 -23.713 12.390 1.00 97.69 89 ARG A O 1
ATOM 724 N N . VAL A 1 90 ? 5.105 -24.533 13.677 1.00 97.88 90 VAL A N 1
ATOM 725 C CA . VAL A 1 90 ? 4.917 -23.591 14.793 1.00 97.88 90 VAL A CA 1
ATOM 726 C C . VAL A 1 90 ? 5.192 -22.157 14.346 1.00 97.88 90 VAL A C 1
ATOM 728 O O . VAL A 1 90 ? 4.465 -21.242 14.728 1.00 97.88 90 VAL A O 1
ATOM 731 N N . SER A 1 91 ? 6.211 -21.954 13.509 1.00 97.38 91 SER A N 1
ATOM 732 C CA . SER A 1 91 ? 6.572 -20.628 12.995 1.00 97.38 91 SER A CA 1
ATOM 733 C C . SER A 1 91 ? 5.471 -20.050 12.104 1.00 97.38 91 SER A C 1
ATOM 735 O O . SER A 1 91 ? 5.103 -18.888 12.264 1.00 97.38 91 SER A O 1
ATOM 737 N N . ALA A 1 92 ? 4.894 -20.868 11.220 1.00 96.38 92 ALA A N 1
ATOM 738 C CA . ALA A 1 92 ? 3.778 -20.468 10.373 1.00 96.38 92 ALA A CA 1
ATOM 739 C C . ALA A 1 92 ? 2.505 -20.176 11.184 1.00 96.38 92 ALA A C 1
ATOM 741 O O . ALA A 1 92 ? 1.884 -19.131 10.994 1.00 96.38 92 ALA A O 1
ATOM 742 N N . ALA A 1 93 ? 2.167 -21.036 12.153 1.00 95.88 93 ALA A N 1
ATOM 743 C CA . ALA A 1 93 ? 1.043 -20.807 13.062 1.00 95.88 93 ALA A CA 1
ATOM 744 C C . ALA A 1 93 ? 1.197 -19.491 13.842 1.00 95.88 93 ALA A C 1
ATOM 746 O O . ALA A 1 93 ? 0.261 -18.695 13.919 1.00 95.88 93 ALA A O 1
ATOM 747 N N . LYS A 1 94 ? 2.395 -19.225 14.377 1.00 96.81 94 LYS A N 1
ATOM 748 C CA . LYS A 1 94 ? 2.699 -17.981 15.092 1.00 96.81 94 LYS A CA 1
ATOM 749 C C . LYS A 1 94 ? 2.552 -16.755 14.189 1.00 96.81 94 LYS A C 1
ATOM 751 O O . LYS A 1 94 ? 1.931 -15.783 14.605 1.00 96.81 94 LYS A O 1
ATOM 756 N N . ALA A 1 95 ? 3.063 -16.811 12.959 1.00 95.19 95 ALA A N 1
ATOM 757 C CA . ALA A 1 95 ? 2.942 -15.711 12.003 1.00 95.19 95 ALA A CA 1
ATOM 758 C C . ALA A 1 95 ? 1.473 -15.392 11.659 1.00 95.19 95 ALA A C 1
ATOM 760 O O . ALA A 1 95 ? 1.093 -14.221 11.623 1.00 95.19 95 ALA A O 1
ATOM 761 N N . ILE A 1 96 ? 0.634 -16.419 11.468 1.00 93.62 96 ILE A N 1
ATOM 762 C CA . ILE A 1 96 ? -0.809 -16.250 11.226 1.00 93.62 96 ILE A CA 1
ATOM 763 C C . ILE A 1 96 ? -1.493 -15.596 12.437 1.00 93.62 96 ILE A C 1
ATOM 765 O O . ILE A 1 96 ? -2.245 -14.634 12.273 1.00 93.62 96 ILE A O 1
ATOM 769 N N . LEU A 1 97 ? -1.211 -16.075 13.654 1.00 93.00 97 LEU A N 1
ATOM 770 C CA . LEU A 1 97 ? -1.785 -15.516 14.883 1.00 93.00 97 LEU A CA 1
ATOM 771 C C . LEU A 1 97 ? -1.371 -14.053 15.099 1.00 93.00 97 LEU A C 1
ATOM 773 O O . LEU A 1 97 ? -2.219 -13.216 15.391 1.00 93.00 97 LEU A O 1
ATOM 777 N N . GLU A 1 98 ? -0.093 -13.721 14.899 1.00 92.75 98 GLU A N 1
ATOM 778 C CA . GLU A 1 98 ? 0.399 -12.342 15.004 1.00 92.75 98 GLU A CA 1
ATOM 779 C C . GLU A 1 98 ? -0.278 -11.404 13.996 1.00 92.75 98 GLU A C 1
ATOM 781 O O . GLU A 1 98 ? -0.615 -10.271 14.345 1.00 92.75 98 GLU A O 1
ATOM 786 N N . MET A 1 99 ? -0.499 -11.863 12.758 1.00 89.56 99 MET A N 1
ATOM 787 C CA . MET A 1 99 ? -1.222 -11.084 11.750 1.00 89.56 99 MET A CA 1
ATOM 788 C C . MET A 1 99 ? -2.683 -10.858 12.160 1.00 89.56 99 MET A C 1
ATOM 790 O O . MET A 1 99 ? -3.191 -9.745 12.029 1.00 89.56 99 MET A O 1
ATOM 794 N N . SER A 1 100 ? -3.342 -11.885 12.705 1.00 86.25 100 SER A N 1
ATOM 795 C CA . SER A 1 100 ? -4.719 -11.784 13.200 1.00 86.25 100 SER A CA 1
ATOM 796 C C . SER A 1 100 ? -4.849 -10.767 14.335 1.00 86.25 100 SER A C 1
ATOM 798 O O . SER A 1 100 ? -5.758 -9.940 14.305 1.00 86.25 100 SER A O 1
ATOM 800 N N . THR A 1 101 ? -3.941 -10.790 15.315 1.00 88.62 101 THR A N 1
ATOM 801 C CA . THR A 1 101 ? -3.959 -9.834 16.434 1.00 88.62 101 THR A CA 1
ATOM 802 C C . THR A 1 101 ? -3.758 -8.405 15.942 1.00 88.62 101 THR A C 1
ATOM 804 O O . THR A 1 101 ? -4.553 -7.529 16.269 1.00 88.62 101 THR A O 1
ATOM 807 N N . LYS A 1 102 ? -2.763 -8.170 15.075 1.00 87.44 102 LYS A N 1
ATOM 808 C CA . LYS A 1 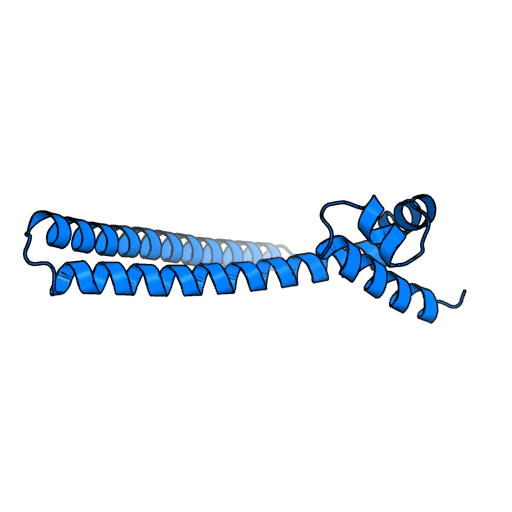102 ? -2.514 -6.837 14.498 1.00 87.44 102 LYS A CA 1
ATOM 809 C C . LYS A 1 102 ? -3.704 -6.317 13.696 1.00 87.44 102 LYS A C 1
ATOM 811 O O . LYS A 1 102 ? -3.965 -5.115 13.704 1.00 87.44 102 LYS A O 1
ATOM 816 N N . ARG A 1 103 ? -4.406 -7.203 12.981 1.00 84.81 103 ARG A N 1
ATOM 817 C CA . ARG A 1 103 ? -5.604 -6.849 12.213 1.00 84.81 103 ARG A CA 1
ATOM 818 C C . ARG A 1 103 ? -6.751 -6.434 13.133 1.00 84.81 103 ARG A C 1
ATOM 820 O O . ARG A 1 103 ? -7.362 -5.404 12.875 1.00 84.81 103 ARG A O 1
ATOM 827 N N . PHE A 1 104 ? -6.987 -7.187 14.204 1.00 85.81 104 PHE A N 1
ATOM 828 C CA . PHE A 1 104 ? -7.993 -6.855 15.211 1.00 85.81 104 PHE A CA 1
ATOM 829 C C . PHE A 1 104 ? -7.700 -5.509 15.889 1.00 85.81 104 PHE A C 1
ATOM 831 O O . PHE A 1 104 ? -8.582 -4.663 15.978 1.00 85.81 104 PHE A O 1
ATOM 838 N N . GLU A 1 105 ? -6.446 -5.266 16.284 1.00 90.62 105 GLU A N 1
ATOM 839 C CA . GLU A 1 105 ? -6.022 -3.982 16.861 1.00 90.62 105 GLU A CA 1
ATOM 840 C C . GLU A 1 105 ? -6.263 -2.807 15.896 1.00 90.62 105 GLU A C 1
ATOM 842 O O . GLU A 1 105 ? -6.721 -1.746 16.318 1.00 90.62 105 GLU A O 1
ATOM 847 N N . HIS A 1 106 ? -6.001 -2.983 14.593 1.00 88.19 106 HIS A N 1
ATOM 848 C CA . HIS A 1 106 ? -6.296 -1.953 13.588 1.00 88.19 106 HIS A CA 1
ATOM 849 C C . HIS A 1 106 ? -7.796 -1.682 13.454 1.00 88.19 106 HIS A C 1
ATOM 851 O O . HIS A 1 106 ? -8.187 -0.519 13.374 1.00 88.19 106 HIS A O 1
ATOM 857 N N . GLU A 1 107 ? -8.625 -2.726 13.423 1.00 89.25 107 GLU A N 1
ATOM 858 C CA . GLU A 1 107 ? -10.083 -2.583 13.337 1.00 89.25 107 GLU A CA 1
ATOM 859 C C . GLU A 1 107 ? -10.639 -1.870 14.574 1.00 89.25 107 GLU A C 1
ATOM 861 O O . GLU A 1 107 ? -11.374 -0.897 14.432 1.00 89.25 107 GLU A O 1
ATOM 866 N N . GLU A 1 108 ? -10.188 -2.241 15.775 1.00 94.69 108 GLU A N 1
ATOM 867 C CA . GLU A 1 108 ? -10.598 -1.573 17.013 1.00 94.69 108 GLU A CA 1
ATOM 868 C C . GLU A 1 108 ? -10.213 -0.082 17.017 1.00 94.69 108 GLU A C 1
ATOM 870 O O . GLU A 1 108 ? -11.004 0.776 17.417 1.00 94.69 108 GLU A O 1
ATOM 875 N N . ILE A 1 109 ? -9.003 0.255 16.552 1.00 95.75 109 ILE A N 1
ATOM 876 C CA . ILE A 1 109 ? -8.552 1.649 16.446 1.00 95.75 109 ILE A CA 1
ATOM 877 C C . ILE A 1 109 ? -9.422 2.431 15.456 1.00 95.75 109 ILE A C 1
ATOM 879 O O . ILE A 1 109 ? -9.809 3.562 15.760 1.00 95.75 109 ILE A O 1
ATOM 883 N N . LEU A 1 110 ? -9.734 1.853 14.293 1.00 93.38 110 LEU A N 1
ATOM 884 C CA . LEU A 1 110 ? -10.559 2.501 13.271 1.00 93.38 110 LEU A CA 1
ATOM 885 C C . LEU A 1 110 ? -11.999 2.714 13.751 1.00 93.38 110 LEU A C 1
ATOM 887 O O . LEU A 1 110 ? -12.531 3.810 13.576 1.00 93.38 110 LEU A O 1
ATOM 891 N N . ASP A 1 111 ? -12.597 1.729 14.420 1.00 94.50 111 ASP A N 1
ATOM 892 C CA . ASP A 1 111 ? -13.944 1.839 14.989 1.00 94.50 111 ASP A CA 1
ATOM 893 C C . ASP A 1 111 ? -14.010 2.933 16.061 1.00 94.50 111 ASP A C 1
ATOM 895 O O . ASP A 1 111 ? -14.918 3.772 16.078 1.00 94.50 111 ASP A O 1
ATOM 899 N N . ARG A 1 112 ? -13.002 2.982 16.939 1.00 96.19 112 ARG A N 1
ATOM 900 C CA . ARG A 1 112 ? -12.895 4.021 17.971 1.00 96.19 112 ARG A CA 1
ATOM 901 C C . ARG A 1 112 ? -12.668 5.403 17.367 1.00 96.19 112 ARG A C 1
ATOM 903 O O . ARG A 1 112 ? -13.243 6.373 17.861 1.00 96.19 112 ARG A O 1
ATOM 910 N N . LEU A 1 113 ? -11.866 5.509 16.307 1.00 96.25 113 LEU A N 1
ATOM 911 C CA . LEU A 1 113 ? -11.652 6.766 15.591 1.00 96.25 113 LEU A CA 1
ATOM 912 C C . LEU A 1 113 ? -12.948 7.252 14.932 1.00 96.25 113 LEU A C 1
ATOM 914 O O . LEU A 1 113 ? -13.309 8.413 15.103 1.00 96.25 113 LEU A O 1
ATOM 918 N N . ALA A 1 114 ? -13.687 6.365 14.264 1.00 93.81 114 ALA A N 1
ATOM 919 C CA . ALA A 1 114 ? -14.969 6.696 13.647 1.00 93.81 114 ALA A CA 1
ATOM 920 C C . ALA A 1 114 ? -15.997 7.191 14.679 1.00 93.81 114 ALA A C 1
ATOM 922 O O . ALA A 1 114 ? -16.704 8.169 14.429 1.00 93.81 114 ALA A O 1
ATOM 923 N N . ALA A 1 115 ? -16.043 6.571 15.864 1.00 95.25 115 ALA A N 1
ATOM 924 C CA . ALA A 1 115 ? -16.897 7.020 16.962 1.00 95.25 115 ALA A CA 1
ATOM 925 C C . ALA A 1 115 ? -16.526 8.433 17.453 1.00 95.25 115 ALA A C 1
ATOM 927 O O . ALA A 1 115 ? -17.411 9.263 17.669 1.00 95.25 115 ALA A O 1
ATOM 928 N N . ILE A 1 116 ? -15.227 8.733 17.579 1.00 96.06 116 ILE A N 1
ATOM 929 C CA . ILE A 1 116 ? -14.736 10.070 17.956 1.00 96.06 116 ILE A CA 1
ATOM 930 C C . ILE A 1 116 ? -15.088 11.104 16.880 1.00 96.06 116 ILE A C 1
ATOM 932 O O . ILE A 1 116 ? -15.613 12.169 17.199 1.00 96.06 116 ILE A O 1
ATOM 936 N N . GLU A 1 117 ? -14.838 10.796 15.606 1.00 94.19 117 GLU A N 1
ATOM 937 C CA . GLU A 1 117 ? -15.161 11.690 14.491 1.00 94.19 117 GLU A CA 1
ATOM 938 C C . GLU A 1 117 ? -16.663 11.974 14.388 1.00 94.19 117 GLU A C 1
ATOM 940 O O . GLU A 1 117 ? -17.062 13.069 13.986 1.00 94.19 117 GLU A O 1
ATOM 945 N N . GLN A 1 118 ? -17.508 11.000 14.733 1.00 94.06 118 GLN A N 1
ATOM 946 C CA . GLN A 1 118 ? -18.954 11.179 14.767 1.00 94.06 118 GLN A CA 1
ATOM 947 C C . GLN A 1 118 ? -19.385 12.086 15.927 1.00 94.06 118 GLN A C 1
ATOM 949 O O . GLN A 1 118 ? -20.152 13.023 15.702 1.00 94.06 118 GLN A O 1
ATOM 954 N N . ALA A 1 119 ? -18.851 11.870 17.131 1.00 92.75 119 ALA A N 1
ATOM 955 C CA . ALA A 1 119 ? -19.146 12.705 18.295 1.00 92.75 119 ALA A CA 1
ATOM 956 C C . ALA A 1 119 ? -18.726 14.174 18.080 1.00 92.75 119 ALA A C 1
ATOM 958 O O . ALA A 1 119 ? -19.509 15.087 18.338 1.00 92.75 119 ALA A O 1
ATOM 959 N N . ASP A 1 120 ? -17.539 14.415 17.514 1.00 93.44 120 ASP A N 1
ATOM 960 C CA . ASP A 1 120 ? -17.048 15.765 17.188 1.00 93.44 120 ASP A CA 1
ATOM 961 C C . ASP A 1 120 ? -17.925 16.463 16.125 1.00 93.44 120 ASP A C 1
ATOM 963 O O . ASP A 1 120 ? -18.205 17.664 16.210 1.00 93.44 120 ASP A O 1
ATOM 967 N N . LYS A 1 121 ? -18.437 15.716 15.133 1.00 90.31 121 LYS A N 1
ATOM 968 C CA . LYS A 1 121 ? -19.408 16.243 14.154 1.00 90.31 121 LYS A CA 1
ATOM 969 C C . LYS A 1 121 ? -20.736 16.630 14.809 1.00 90.31 121 LYS A C 1
ATOM 971 O O . LYS A 1 121 ? -21.347 17.610 14.379 1.00 90.31 121 LYS A O 1
ATOM 976 N N . GLU A 1 122 ? -21.201 15.875 15.801 1.00 87.56 122 GLU A N 1
ATOM 977 C CA . GLU A 1 122 ? -22.444 16.147 16.534 1.00 87.56 122 GLU A CA 1
ATOM 978 C C . GLU A 1 122 ? -22.312 17.372 17.452 1.00 87.56 122 GLU A C 1
ATOM 980 O O . GLU A 1 122 ? -23.170 18.256 17.417 1.00 87.56 122 GLU A O 1
ATOM 985 N N . GLU A 1 123 ? -21.197 17.510 18.170 1.00 83.12 123 GLU A N 1
ATOM 986 C CA . GLU A 1 123 ? -20.904 18.670 19.026 1.00 83.12 123 GLU A CA 1
ATOM 987 C C . GLU A 1 123 ? -20.806 19.980 18.217 1.00 83.12 123 GLU A C 1
ATOM 989 O O . GLU A 1 123 ? -21.391 21.011 18.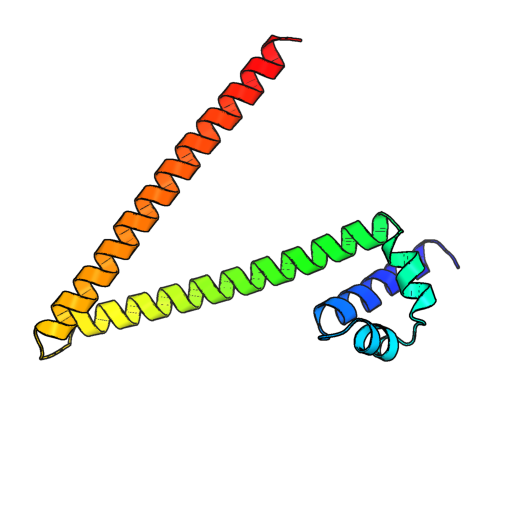572 1.00 83.12 123 GLU A O 1
ATOM 994 N N . LYS A 1 124 ? -20.165 19.929 17.042 1.00 77.50 124 LYS A N 1
ATOM 995 C CA . LYS A 1 124 ? -20.090 21.071 16.112 1.00 77.50 124 LYS A CA 1
ATOM 996 C C . LYS A 1 124 ? -21.438 21.442 15.491 1.00 77.50 124 LYS A C 1
ATOM 998 O O . LYS A 1 124 ? -21.608 22.582 15.058 1.00 77.50 124 LYS A O 1
ATOM 1003 N N . ARG A 1 125 ? -22.394 20.508 15.428 1.00 73.06 125 ARG A N 1
ATOM 1004 C CA . ARG A 1 125 ? -23.771 20.769 14.972 1.00 73.06 125 ARG A CA 1
ATOM 1005 C C . ARG A 1 125 ? -24.652 21.356 16.075 1.00 73.06 125 ARG A C 1
ATOM 1007 O O . ARG A 1 125 ? -25.550 22.117 15.743 1.00 73.06 125 ARG A O 1
ATOM 1014 N N . GLY A 1 126 ? -24.389 21.036 17.343 1.00 63.75 126 GLY A N 1
ATOM 1015 C CA . GLY A 1 126 ? -25.121 21.574 18.498 1.00 63.75 126 GLY A CA 1
ATOM 1016 C C . GLY A 1 126 ? -24.699 22.984 18.930 1.00 63.75 126 GLY A C 1
ATOM 1017 O O . GLY A 1 126 ? -25.448 23.655 19.632 1.00 63.75 126 GLY A O 1
ATOM 1018 N N . THR A 1 127 ? -23.522 23.449 18.500 1.00 57.47 127 THR A N 1
ATOM 1019 C CA . THR A 1 127 ? -22.975 24.785 18.828 1.00 57.47 127 THR A CA 1
ATOM 1020 C C . THR A 1 127 ? -23.317 25.860 17.768 1.00 57.47 127 THR A C 1
ATOM 1022 O O . THR A 1 127 ? -22.685 26.915 17.717 1.00 57.47 127 THR A O 1
ATOM 1025 N N . LYS A 1 128 ? -24.298 25.604 16.893 1.00 44.41 128 LYS A N 1
ATOM 1026 C CA . LYS A 1 128 ? -24.833 26.546 15.891 1.00 44.41 128 LYS A CA 1
ATOM 1027 C C . LYS A 1 128 ? -26.300 26.836 16.166 1.00 44.41 128 LYS A C 1
ATOM 1029 O O . LYS A 1 128 ? -26.685 28.007 15.963 1.00 44.41 128 LYS A O 1
#

Radius of gyration: 24.07 Å; Cα contacts (8 Å, |Δi|>4): 59; chains: 1; bounding box: 36×60×46 Å

Sequence (128 aa):
MQPSDDLIKYQEVIAALVQFSTEAEAVAHVGISRTTLYRWKKDPEFQRLFKEARQELYDHALIRVQAETSQALDTLHDVMVNSQQDGPRVSAAKAILEMSTKRFEHEEILDRLAAIEQADKEEKRGTK

Secondary structure (DSSP, 8-state):
--HHHHHHHHHHHHHHHHHSSSHHHHHHHHT--HHHHHHHTTSHHHHHHHHHHHHHHHHHHHHHHHHHHHHHHHHHHHHHHH-SSHHHHHHHHHHHHHHHHHHHHHHHHHHHHHHHHHHHHHHHHHT-

Solvent-accessible surface area (backbone atoms only — not comparable to full-atom values): 7049 Å² total; per-residue (Å²): 133,59,82,71,60,54,54,56,53,44,50,55,42,42,57,29,47,76,71,40,97,41,68,69,59,14,30,58,74,70,70,50,55,71,69,56,51,60,55,43,68,71,35,68,67,48,44,51,53,44,50,52,58,52,46,55,53,49,54,53,52,49,54,51,52,52,52,54,49,53,53,50,50,53,51,32,50,48,38,39,74,68,51,94,48,68,67,59,18,52,51,27,50,50,53,53,50,52,51,52,52,55,49,51,54,49,50,53,51,50,55,52,48,52,52,50,57,50,51,54,54,51,54,63,60,72,78,110

pLDDT: mean 89.49, std 10.29, range [44.41, 98.06]

Mean predicted aligned error: 8.85 Å